Protein AF-A0AA38WIY1-F1 (afdb_monomer_lite)

Secondary structure (DSSP, 8-sta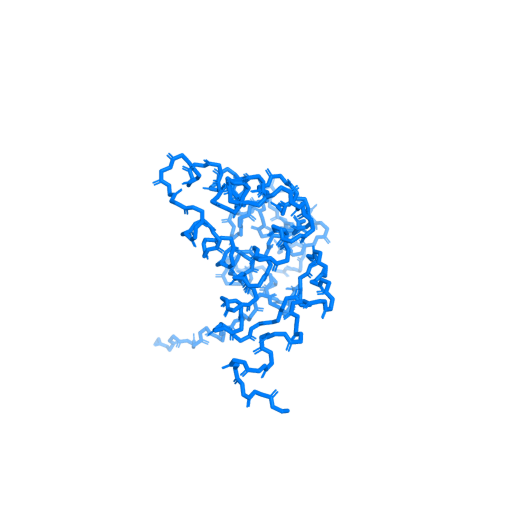te):
----------GGGTHHHHHHHHHHHSSS-SSHHHHHEETTEE-SSHHHHHHTTTSS--HHHHHHHHHHHHTTS-HHHHHHHHHHHHHHT--S-HHHHHHHHHHHHHHHHHTT---HHHHHHHHHHHHHHHHHHTT--GGGSS-PPPPHHHHHHHHHHH---

Foldseek 3Di:
DDPDPPPPPFCVVPLVSLVSLLVVPDPDDPDPQSCQADPNDGHPGSVVSCVSVVNADALVVLLVVLVVCLVPDQLLVSLLSLLVCVRPRVYPCNPCSCVSCVCSNQVVVVVVDVDPLVSLLVSLVSNQVSQVVVVHGPVVDPGDDRDVPVVVVVCVVVVDD

pLDDT: mean 80.7, std 16.36, range [34.44, 96.75]

Sequence (161 aa):
MMRGRLVSANPAEGERFYLRLLLCHVSGPTSFEDLYTVNGLLYPTFRKAALERGLIENDDNLSQCLVEASVFQFPNALRRLFATILIYCEPGDVRRLWDDHYDSLSEDYMSQYHNVQRVQDLVLTDIMVLLQSMGKDLHDFDLPTITASITSQLKHITGLN

Structure (mmCIF, N/CA/C/O backbone):
data_AF-A0AA38WIY1-F1
#
_entry.id   AF-A0AA38WIY1-F1
#
loop_
_atom_site.group_PDB
_atom_site.id
_atom_site.type_symbol
_atom_site.label_atom_id
_atom_site.label_alt_id
_atom_site.label_comp_id
_atom_site.label_asym_id
_atom_site.label_entity_id
_atom_site.label_seq_id
_atom_site.pdbx_PDB_ins_code
_atom_site.Cartn_x
_atom_site.Cartn_y
_atom_site.Cartn_z
_atom_site.occupancy
_atom_site.B_iso_or_equiv
_atom_site.auth_seq_id
_atom_site.auth_comp_id
_atom_site.auth_asym_id
_atom_site.auth_atom_id
_atom_site.pdbx_PDB_model_num
ATOM 1 N N . MET A 1 1 ? -8.603 -25.909 30.833 1.00 34.44 1 MET A N 1
ATOM 2 C CA . MET A 1 1 ? -8.169 -24.777 29.987 1.00 34.44 1 MET A CA 1
ATOM 3 C C . MET A 1 1 ? -8.212 -25.217 28.532 1.00 34.44 1 MET A C 1
ATOM 5 O O . MET A 1 1 ? -7.293 -25.886 28.083 1.00 34.44 1 MET A O 1
ATOM 9 N N . MET A 1 2 ? -9.292 -24.920 27.808 1.00 37.88 2 MET A N 1
ATOM 10 C CA . MET A 1 2 ? -9.310 -25.087 26.353 1.00 37.88 2 MET A CA 1
ATOM 11 C C . MET A 1 2 ? -8.948 -23.742 25.727 1.00 37.88 2 MET A C 1
ATOM 13 O O . MET A 1 2 ? -9.723 -22.794 25.813 1.00 37.88 2 MET A O 1
ATOM 17 N N . ARG A 1 3 ? -7.750 -23.657 25.131 1.00 48.25 3 ARG A N 1
ATOM 18 C CA . ARG A 1 3 ? -7.391 -22.603 24.176 1.00 48.25 3 ARG A CA 1
ATOM 19 C C . ARG A 1 3 ? -8.345 -22.736 22.987 1.00 48.25 3 ARG A C 1
ATOM 21 O O . ARG A 1 3 ? -8.151 -23.600 22.134 1.00 48.25 3 ARG A O 1
ATOM 28 N N . GLY A 1 4 ? -9.403 -21.927 22.975 1.00 45.38 4 GLY A N 1
ATOM 29 C CA . GLY A 1 4 ? -10.244 -21.747 21.798 1.00 45.38 4 GLY A CA 1
ATOM 30 C C . GLY A 1 4 ? -9.362 -21.258 20.657 1.00 45.38 4 GLY A C 1
ATOM 31 O O . GLY A 1 4 ? -8.652 -20.266 20.803 1.00 45.38 4 GLY A O 1
ATOM 32 N N . ARG A 1 5 ? -9.336 -22.019 19.561 1.00 41.16 5 ARG A N 1
ATOM 33 C CA . ARG A 1 5 ? -8.598 -21.688 18.341 1.00 41.16 5 ARG A CA 1
ATOM 34 C C . ARG A 1 5 ? -8.999 -20.281 17.908 1.00 41.16 5 ARG A C 1
ATOM 36 O O . ARG A 1 5 ? -10.172 -20.064 17.612 1.00 41.16 5 ARG A O 1
ATOM 43 N N . LEU A 1 6 ? -8.033 -19.361 17.879 1.00 40.00 6 LEU A N 1
ATOM 44 C CA . LEU A 1 6 ? -8.173 -18.079 17.200 1.00 40.00 6 LEU A CA 1
ATOM 45 C C . LEU A 1 6 ? -8.572 -18.425 15.760 1.00 40.00 6 LEU A C 1
ATOM 47 O O . LEU A 1 6 ? -7.770 -18.979 15.006 1.00 40.00 6 LEU A O 1
ATOM 51 N N . VAL A 1 7 ? -9.844 -18.231 15.414 1.00 41.56 7 VAL A N 1
ATOM 52 C CA . VAL A 1 7 ? -10.258 -18.229 14.013 1.00 41.56 7 VAL A CA 1
ATOM 53 C C . VAL A 1 7 ? -9.422 -17.119 13.405 1.00 41.56 7 VAL A C 1
ATOM 55 O O . VAL A 1 7 ? -9.496 -15.995 13.897 1.00 41.56 7 VAL A O 1
ATOM 58 N N . SER A 1 8 ? -8.553 -17.452 12.449 1.00 44.91 8 SER A N 1
ATOM 59 C CA . SER A 1 8 ? -7.748 -16.470 11.731 1.00 44.91 8 SER A CA 1
ATOM 60 C C . SER A 1 8 ? -8.721 -15.494 11.082 1.00 44.91 8 SER A C 1
ATOM 62 O O . SER A 1 8 ? -9.294 -15.787 10.032 1.00 44.91 8 SER A O 1
ATOM 64 N N . ALA A 1 9 ? -9.001 -14.396 11.773 1.00 47.72 9 ALA A N 1
ATOM 65 C CA . ALA A 1 9 ? -9.796 -13.326 11.229 1.00 47.72 9 ALA A CA 1
ATOM 66 C C . ALA A 1 9 ? -8.935 -12.762 10.100 1.00 47.72 9 ALA A C 1
ATOM 68 O O . ALA A 1 9 ? -7.784 -12.386 10.320 1.00 47.72 9 ALA A O 1
ATOM 69 N N . ASN A 1 10 ? -9.444 -12.858 8.879 1.00 55.12 10 ASN A N 1
ATOM 70 C CA . ASN A 1 10 ? -8.761 -12.306 7.725 1.00 55.12 10 ASN A CA 1
ATOM 71 C C . ASN A 1 10 ? -8.914 -10.786 7.839 1.00 55.12 10 ASN A C 1
ATOM 73 O O . ASN A 1 10 ? -10.051 -10.347 8.025 1.00 55.12 10 ASN A O 1
ATOM 77 N N . PRO A 1 11 ? -7.836 -9.999 7.735 1.00 54.94 11 PRO A N 1
ATOM 78 C CA . PRO A 1 11 ? -7.939 -8.545 7.685 1.00 54.94 11 PRO A CA 1
ATOM 79 C C . PRO A 1 11 ? -9.020 -8.074 6.680 1.00 54.94 11 PRO A C 1
ATOM 81 O O . PRO A 1 11 ? -9.850 -7.226 7.007 1.00 54.94 11 PRO A O 1
ATOM 84 N N . ALA A 1 12 ? -9.192 -8.809 5.567 1.00 55.94 12 ALA A N 1
ATOM 85 C CA . ALA A 1 12 ? -10.238 -8.580 4.560 1.00 55.94 12 ALA A CA 1
ATOM 86 C C . ALA A 1 12 ? -11.701 -8.664 5.070 1.00 55.94 12 ALA A C 1
ATOM 88 O O . ALA A 1 12 ? -12.631 -8.357 4.325 1.00 55.94 12 ALA A O 1
ATOM 89 N N . GLU A 1 13 ? -11.948 -9.089 6.315 1.00 63.25 13 GLU A N 1
ATOM 90 C CA . GLU A 1 13 ? -13.261 -8.995 6.972 1.00 63.25 13 GLU A CA 1
ATOM 91 C C . GLU A 1 13 ? -13.582 -7.563 7.473 1.00 63.25 13 GLU A C 1
ATOM 93 O O . GLU A 1 13 ? -14.669 -7.332 8.021 1.00 63.25 13 GLU A O 1
ATOM 98 N N . GLY A 1 14 ? -12.664 -6.604 7.294 1.00 72.50 14 GLY A N 1
ATOM 99 C CA . GLY A 1 14 ? -12.852 -5.180 7.572 1.00 72.50 14 GLY A CA 1
ATOM 100 C C . GLY A 1 14 ? -13.154 -4.898 9.045 1.00 72.50 14 GLY A C 1
ATOM 101 O O . GLY A 1 14 ? -12.519 -5.440 9.946 1.00 72.50 14 GLY A O 1
ATOM 102 N N . GLU A 1 15 ? -14.180 -4.089 9.330 1.00 77.38 15 GLU A N 1
ATOM 103 C CA . GLU A 1 15 ? -14.577 -3.739 10.709 1.00 77.38 15 GLU A CA 1
ATOM 104 C C . GLU A 1 15 ? -14.833 -4.962 11.615 1.00 77.38 15 GLU A C 1
ATOM 106 O O . GLU A 1 15 ? -14.648 -4.875 12.829 1.00 77.38 15 GLU A O 1
ATOM 111 N N . ARG A 1 16 ? -15.187 -6.135 11.060 1.00 78.56 16 ARG A N 1
ATOM 112 C CA . ARG A 1 16 ? -15.338 -7.375 11.847 1.00 78.56 16 ARG A CA 1
ATOM 113 C C . ARG A 1 16 ? -14.001 -7.944 12.322 1.00 78.56 16 ARG A C 1
ATOM 115 O O . ARG A 1 16 ? -13.957 -8.505 13.418 1.00 78.56 16 ARG A O 1
ATOM 122 N N . PHE A 1 17 ? -12.941 -7.812 11.524 1.00 79.19 17 PHE A N 1
ATOM 123 C CA . PHE A 1 17 ? -11.587 -8.190 11.924 1.00 79.19 17 PHE A CA 1
ATOM 124 C C . PHE A 1 17 ? -11.135 -7.324 13.099 1.00 79.19 17 PHE A C 1
ATOM 126 O O . PHE A 1 17 ? -10.792 -7.860 14.153 1.00 79.19 17 PHE A O 1
ATOM 133 N N . TYR A 1 18 ? -11.240 -5.998 12.964 1.00 81.00 18 TYR A N 1
ATOM 134 C CA . TYR A 1 18 ? -10.839 -5.064 14.019 1.00 81.00 18 TYR A CA 1
ATOM 135 C C . TYR A 1 18 ? -11.681 -5.234 15.291 1.00 81.00 18 TYR A C 1
ATOM 137 O O . TYR A 1 18 ? -11.139 -5.193 16.392 1.00 81.00 18 TYR A O 1
ATOM 145 N N . LEU A 1 19 ? -12.980 -5.529 15.166 1.00 82.62 19 LEU A N 1
ATOM 146 C CA . LEU A 1 19 ? -13.823 -5.889 16.309 1.00 82.62 19 LEU A CA 1
ATOM 147 C C . LEU A 1 19 ? -13.311 -7.146 17.029 1.00 82.62 19 LEU A C 1
ATOM 149 O O . LEU A 1 19 ? -13.177 -7.138 18.252 1.00 82.62 19 LEU A O 1
ATOM 153 N N . ARG A 1 20 ? -13.010 -8.230 16.299 1.00 81.75 20 ARG A N 1
ATOM 154 C CA . ARG A 1 20 ? -12.441 -9.454 16.895 1.00 81.75 20 ARG A CA 1
ATOM 155 C C . ARG A 1 20 ? -11.087 -9.176 17.549 1.00 81.75 20 ARG A C 1
ATOM 157 O O . ARG A 1 20 ? -10.855 -9.634 18.664 1.00 81.75 20 ARG A O 1
ATOM 164 N N . LEU A 1 21 ? -10.232 -8.396 16.889 1.00 82.00 21 LEU A N 1
ATOM 165 C CA . LEU A 1 21 ? -8.919 -7.996 17.393 1.00 82.00 21 LEU A CA 1
ATOM 166 C C . LEU A 1 21 ? -9.035 -7.226 18.717 1.00 82.00 21 LEU A C 1
ATOM 168 O O . LEU A 1 21 ? -8.318 -7.537 19.672 1.00 82.00 21 LEU A O 1
ATOM 172 N N . LEU A 1 22 ? -9.978 -6.282 18.795 1.00 83.62 22 LEU A N 1
ATOM 173 C CA . LEU A 1 22 ? -10.283 -5.523 20.007 1.00 83.62 22 LEU A CA 1
ATOM 174 C C . LEU A 1 22 ? -10.854 -6.414 21.109 1.00 83.62 22 LEU A C 1
ATOM 176 O O . LEU A 1 22 ? -10.389 -6.334 22.240 1.00 83.62 22 LEU A O 1
ATOM 180 N N . LEU A 1 23 ? -11.800 -7.302 20.797 1.00 83.56 23 LEU A N 1
ATOM 181 C CA . LEU A 1 23 ? -12.371 -8.245 21.768 1.00 83.56 23 LEU A CA 1
ATOM 182 C C . LEU A 1 23 ? -11.324 -9.204 22.354 1.00 83.56 23 LEU A C 1
ATOM 184 O O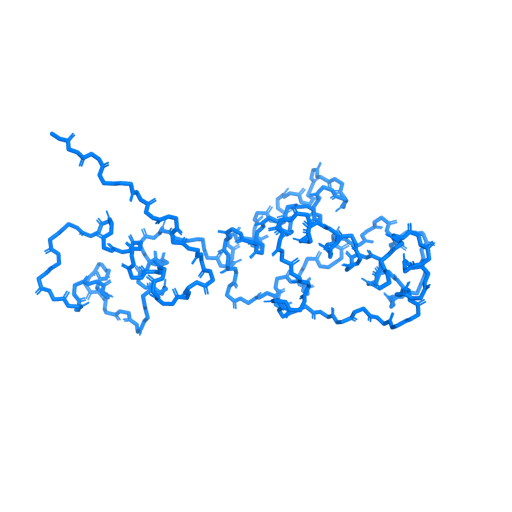 . LEU A 1 23 ? -11.472 -9.648 23.490 1.00 83.56 23 LEU A O 1
ATOM 188 N N . CYS A 1 24 ? -10.266 -9.526 21.605 1.00 79.81 24 CYS A N 1
ATOM 189 C CA . CYS A 1 24 ? -9.157 -10.333 22.111 1.00 79.81 24 CYS A CA 1
ATOM 190 C C . CYS A 1 24 ? -8.226 -9.571 23.069 1.00 79.81 24 CYS A C 1
ATOM 192 O O . CYS A 1 24 ? -7.570 -10.214 23.886 1.00 79.81 24 CYS A O 1
ATOM 194 N N . HIS A 1 25 ? -8.154 -8.239 22.979 1.00 78.38 25 HIS A N 1
ATOM 195 C CA . HIS A 1 25 ? -7.218 -7.419 23.761 1.00 78.38 25 HIS A CA 1
ATOM 196 C C . HIS A 1 25 ? -7.884 -6.640 24.904 1.00 78.38 25 HIS A C 1
ATOM 198 O O . HIS A 1 25 ? -7.274 -6.441 25.954 1.00 78.38 25 HIS A O 1
ATOM 204 N N . VAL A 1 26 ? -9.132 -6.200 24.734 1.00 78.69 26 VAL A N 1
ATOM 205 C CA . VAL A 1 26 ? -9.880 -5.455 25.750 1.00 78.69 26 VAL A CA 1
ATOM 206 C C . VAL A 1 26 ? -10.476 -6.443 26.753 1.00 78.69 26 VAL A C 1
ATOM 208 O O . VAL A 1 26 ? -11.336 -7.255 26.420 1.00 78.69 26 VAL A O 1
ATOM 211 N N . SER A 1 27 ? -10.014 -6.379 28.001 1.00 70.25 27 SER A N 1
ATOM 212 C CA . SER A 1 27 ? -10.500 -7.249 29.076 1.00 70.25 27 SER A CA 1
ATOM 213 C C . SER A 1 27 ? -11.798 -6.707 29.675 1.00 70.25 27 SER A C 1
ATOM 215 O O . SER A 1 27 ? -11.794 -5.655 30.303 1.00 70.25 27 SER A O 1
ATOM 217 N N . GLY A 1 28 ? -12.893 -7.454 29.516 1.00 65.31 28 GLY A N 1
ATOM 218 C CA . GLY A 1 28 ? -14.183 -7.159 30.149 1.00 65.31 28 GLY A CA 1
ATOM 219 C C . GLY A 1 28 ? -14.906 -5.908 29.633 1.00 65.31 28 GLY A C 1
ATOM 220 O O . GLY A 1 28 ? -15.352 -5.123 30.467 1.00 65.31 28 GLY A O 1
ATOM 221 N N . PRO A 1 29 ? -15.055 -5.703 28.307 1.00 69.88 29 PRO A N 1
ATOM 222 C CA . PRO A 1 29 ? -15.912 -4.635 27.808 1.00 69.88 29 PRO A CA 1
ATOM 223 C C . PRO A 1 29 ? -17.342 -4.870 28.307 1.00 69.88 29 PRO A C 1
ATOM 225 O O . PRO A 1 29 ? -17.919 -5.944 28.122 1.00 69.88 29 PRO A O 1
ATOM 228 N N . THR A 1 30 ? -17.900 -3.865 28.968 1.00 73.81 30 THR A N 1
ATOM 229 C CA . THR A 1 30 ? -19.284 -3.860 29.458 1.00 73.81 30 THR A CA 1
ATOM 230 C C . THR A 1 30 ? -20.250 -3.250 28.447 1.00 73.81 30 THR A C 1
ATOM 232 O O . THR A 1 30 ? -21.457 -3.470 28.531 1.00 73.81 30 THR A O 1
ATOM 235 N N . SER A 1 31 ? -19.718 -2.539 27.452 1.00 78.00 31 SER A N 1
ATOM 236 C CA . SER A 1 31 ? -20.458 -1.928 26.353 1.00 78.00 31 SER A CA 1
ATOM 237 C C . SER A 1 31 ? -19.645 -1.925 25.049 1.00 78.00 31 SER A C 1
ATOM 239 O O . SER A 1 31 ? -18.431 -2.136 25.047 1.00 78.00 31 SER A O 1
ATOM 241 N N . PHE A 1 32 ? -20.307 -1.652 23.917 1.00 73.25 32 PHE A N 1
ATOM 242 C CA . PHE A 1 32 ? -19.606 -1.389 22.652 1.00 73.25 32 PHE A CA 1
ATOM 243 C C . PHE A 1 32 ? -18.733 -0.131 22.730 1.00 73.25 32 PHE A C 1
ATOM 245 O O . PHE A 1 32 ? -17.673 -0.097 22.113 1.00 73.25 32 PHE A O 1
ATOM 252 N N . GLU A 1 33 ? -19.136 0.878 23.505 1.00 78.38 33 GLU A N 1
ATOM 253 C CA . GLU A 1 33 ? -18.373 2.119 23.689 1.00 78.38 33 GLU A CA 1
ATOM 254 C C . GLU A 1 33 ? -17.008 1.862 24.340 1.00 78.38 33 GLU A C 1
ATOM 256 O O . GLU A 1 33 ? -16.024 2.508 23.974 1.00 78.38 33 GLU A O 1
ATOM 261 N N . ASP A 1 34 ? -16.899 0.850 25.205 1.00 77.00 34 ASP A N 1
ATOM 262 C CA . ASP A 1 34 ? -15.617 0.445 25.799 1.00 77.00 34 ASP A CA 1
ATOM 263 C C . ASP A 1 34 ? -14.619 -0.026 24.724 1.00 77.00 34 ASP A C 1
ATOM 265 O O . ASP A 1 34 ? -13.416 0.235 24.810 1.00 77.00 34 ASP A O 1
ATOM 269 N N . LEU A 1 35 ? -15.109 -0.671 23.658 1.00 79.25 35 LEU A N 1
ATOM 270 C CA . L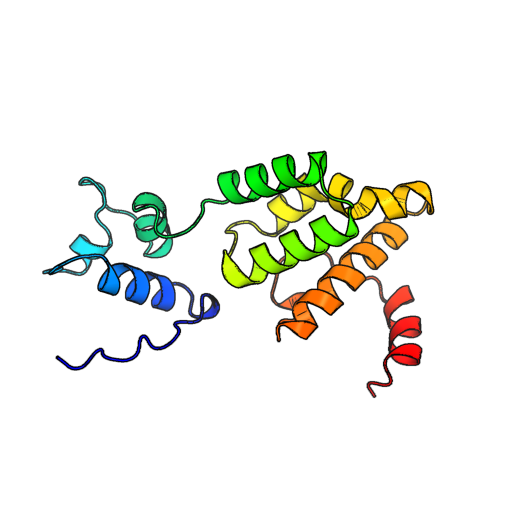EU A 1 35 ? -14.276 -1.096 22.526 1.00 79.25 35 LEU A CA 1
ATOM 271 C C . LEU A 1 35 ? -13.793 0.099 21.697 1.00 79.25 35 LEU A C 1
ATOM 273 O O . LEU A 1 35 ? -12.673 0.074 21.189 1.00 79.25 35 LEU A O 1
ATOM 277 N N . TYR A 1 36 ? -14.586 1.164 21.609 1.00 81.00 36 TYR A N 1
ATOM 278 C CA . TYR A 1 36 ? -14.223 2.401 20.914 1.00 81.00 36 TYR A CA 1
ATOM 279 C C . TYR A 1 36 ? -13.359 3.350 21.749 1.00 81.00 36 TYR A C 1
ATOM 281 O O . TYR A 1 36 ? -12.775 4.271 21.183 1.00 81.00 36 TYR A O 1
ATOM 289 N N . THR A 1 37 ? -13.254 3.142 23.063 1.00 81.62 37 THR A N 1
ATOM 290 C CA . THR A 1 37 ? -12.594 4.095 23.965 1.00 81.62 37 THR A CA 1
ATOM 291 C C . THR A 1 37 ? -11.130 3.737 24.218 1.00 81.62 37 THR A C 1
ATOM 293 O O . THR A 1 37 ? -10.840 2.746 24.886 1.00 81.62 37 THR A O 1
ATOM 296 N N . VAL A 1 38 ? -10.191 4.562 23.747 1.00 82.19 38 VAL A N 1
ATOM 297 C CA . VAL A 1 38 ? -8.752 4.440 24.061 1.00 82.19 38 VAL A CA 1
ATOM 298 C C . VAL A 1 38 ? -8.328 5.656 24.864 1.00 82.19 38 VAL A C 1
ATOM 300 O O . VAL A 1 38 ? -8.549 6.781 24.428 1.00 82.19 38 VAL A O 1
ATOM 303 N N . ASN A 1 39 ? -7.739 5.449 26.045 1.00 81.31 39 ASN A N 1
ATOM 304 C CA . ASN A 1 39 ? -7.281 6.534 26.926 1.00 81.31 39 ASN A CA 1
ATOM 305 C C . ASN A 1 39 ? -8.360 7.603 27.222 1.00 81.31 39 ASN A C 1
ATOM 307 O O . ASN A 1 39 ? -8.051 8.782 27.364 1.00 81.31 39 ASN A O 1
ATOM 311 N N . GLY A 1 40 ? -9.633 7.197 27.305 1.00 80.88 40 GLY A N 1
ATOM 312 C CA . GLY A 1 40 ? -10.768 8.094 27.565 1.00 80.88 40 GLY A CA 1
ATOM 313 C C . GLY A 1 40 ? -11.315 8.837 26.339 1.00 80.88 40 GLY A C 1
ATOM 314 O O . GLY A 1 40 ? -12.247 9.624 26.487 1.00 80.88 40 GLY A O 1
ATOM 315 N N . LEU A 1 41 ? -10.779 8.586 25.140 1.00 85.44 41 LEU A N 1
ATOM 316 C CA . LEU A 1 41 ? -11.261 9.153 23.879 1.00 85.44 41 LEU A CA 1
ATOM 317 C C . LEU A 1 41 ? -12.035 8.109 23.074 1.00 85.44 41 LEU A C 1
ATOM 319 O O . LEU A 1 41 ? -11.545 7.000 22.859 1.00 85.44 41 LEU A O 1
ATOM 323 N N . LEU A 1 42 ? -13.231 8.480 22.613 1.00 86.62 42 LEU A N 1
ATOM 324 C CA . LEU A 1 42 ? -14.078 7.645 21.765 1.00 86.62 42 LEU A CA 1
ATOM 325 C C . LEU A 1 42 ? -13.679 7.807 20.292 1.00 86.62 42 LEU A C 1
ATOM 327 O O . LEU A 1 42 ? -13.687 8.918 19.758 1.00 86.62 42 LEU A O 1
ATOM 331 N N . TYR A 1 43 ? -13.379 6.698 19.624 1.00 86.69 43 TYR A N 1
ATOM 332 C CA . TYR A 1 43 ? -13.033 6.680 18.203 1.00 86.69 43 TYR A CA 1
ATOM 333 C C . TYR A 1 43 ? -14.223 6.262 17.330 1.00 86.69 43 TYR A C 1
ATOM 335 O O . TYR A 1 43 ? -15.082 5.514 17.783 1.00 86.69 43 TYR A O 1
ATOM 343 N N . PRO A 1 44 ? -14.299 6.714 16.064 1.00 83.44 44 PRO A N 1
ATOM 344 C CA . PRO A 1 44 ? -15.475 6.476 15.223 1.00 83.44 44 PRO A CA 1
ATOM 345 C C . PRO A 1 44 ? -15.509 5.090 14.554 1.00 83.44 44 PRO A C 1
ATOM 347 O O . PRO A 1 44 ? -16.555 4.698 14.047 1.00 83.44 44 PRO A O 1
ATOM 350 N N . THR A 1 45 ? -14.392 4.352 14.510 1.00 84.44 45 THR A N 1
ATOM 351 C CA . THR A 1 45 ? -14.305 3.017 13.881 1.00 84.44 45 THR A CA 1
ATOM 352 C C . THR A 1 45 ? -13.482 2.054 14.731 1.00 84.44 45 THR A C 1
ATOM 354 O O . THR A 1 45 ? -12.593 2.487 15.473 1.00 84.44 45 THR A O 1
ATOM 357 N N . PHE A 1 46 ? -13.743 0.746 14.610 1.00 82.88 46 PHE A N 1
ATOM 358 C CA . PHE A 1 46 ? -12.945 -0.274 15.294 1.00 82.88 46 PHE A CA 1
ATOM 359 C C . PHE A 1 46 ? -11.501 -0.247 14.798 1.00 82.88 46 PHE A C 1
ATOM 361 O O . PHE A 1 46 ? -10.587 -0.398 15.605 1.00 82.88 46 PHE A O 1
ATOM 368 N N . ARG A 1 47 ? -11.279 0.041 13.506 1.00 82.38 47 ARG A N 1
ATOM 369 C CA . ARG A 1 47 ? -9.930 0.250 12.963 1.00 82.38 47 ARG A CA 1
ATOM 370 C C . ARG A 1 47 ? -9.179 1.358 13.700 1.00 82.38 47 ARG A C 1
ATOM 372 O O . ARG A 1 47 ? -8.067 1.127 14.157 1.00 82.38 47 ARG A O 1
ATOM 379 N N . LYS A 1 48 ? -9.780 2.544 13.873 1.00 83.25 48 LYS A N 1
ATOM 380 C CA . LYS A 1 48 ? -9.127 3.655 14.594 1.00 83.25 48 LYS A CA 1
ATOM 381 C C . LYS A 1 48 ? -8.891 3.320 16.062 1.00 83.25 48 LYS A C 1
ATOM 383 O O . LYS A 1 48 ? -7.814 3.575 16.580 1.00 83.25 48 LYS A O 1
ATOM 388 N N . ALA A 1 49 ? -9.863 2.691 16.714 1.00 86.56 49 ALA A N 1
ATOM 389 C CA . ALA A 1 49 ? -9.715 2.264 18.099 1.00 86.56 49 ALA A CA 1
ATOM 390 C C . ALA A 1 49 ? -8.630 1.179 18.280 1.00 86.56 49 ALA A C 1
ATOM 392 O O . ALA A 1 49 ? -8.029 1.091 19.350 1.00 86.56 49 ALA A O 1
ATOM 393 N N . ALA A 1 50 ? -8.389 0.341 17.265 1.00 84.25 50 ALA A N 1
ATOM 394 C CA . ALA A 1 50 ? -7.296 -0.631 17.235 1.00 84.25 50 ALA A CA 1
ATOM 395 C C . ALA A 1 50 ? -5.944 0.039 16.941 1.00 84.25 50 ALA A C 1
ATOM 397 O O . ALA A 1 50 ? -4.952 -0.302 17.585 1.00 84.25 50 ALA A O 1
ATOM 398 N N . LEU A 1 51 ? -5.922 1.022 16.036 1.00 83.44 51 LEU A N 1
ATOM 399 C CA . LEU A 1 51 ? -4.736 1.808 15.699 1.00 83.44 51 LEU A CA 1
ATOM 400 C C . LEU A 1 51 ? -4.191 2.563 16.913 1.00 83.44 51 LEU A C 1
ATOM 402 O O . LEU A 1 51 ? -3.018 2.454 17.244 1.00 83.44 51 LEU A O 1
ATOM 406 N N . GLU A 1 52 ? -5.064 3.254 17.637 1.00 86.31 52 GLU A N 1
ATOM 407 C CA . GLU A 1 52 ? -4.703 4.043 18.824 1.00 86.31 52 GLU A CA 1
ATOM 408 C C . GLU A 1 52 ? -4.267 3.174 20.009 1.00 86.31 52 GLU A C 1
ATOM 410 O O . GLU A 1 52 ? -3.587 3.633 20.925 1.00 86.31 52 GLU A O 1
ATOM 415 N N . ARG A 1 53 ? -4.630 1.888 19.990 1.00 83.00 53 ARG A N 1
ATOM 416 C CA . ARG A 1 53 ? -4.127 0.879 20.932 1.00 83.00 53 ARG A CA 1
ATOM 417 C C . ARG A 1 53 ? -2.803 0.251 20.490 1.00 83.00 53 ARG A C 1
ATOM 419 O O . ARG A 1 53 ? -2.287 -0.590 21.221 1.00 83.00 53 ARG A O 1
ATOM 426 N N . GLY A 1 54 ? -2.278 0.612 19.317 1.00 78.94 54 GLY A N 1
ATOM 427 C CA . GLY A 1 54 ? -1.078 0.014 18.731 1.00 78.94 54 GLY A CA 1
ATOM 428 C C . GLY A 1 54 ? -1.265 -1.447 18.313 1.00 78.94 54 GLY A C 1
ATOM 429 O O . GLY A 1 54 ? -0.303 -2.207 18.313 1.00 78.94 54 GLY A O 1
ATOM 430 N N . LEU A 1 55 ? -2.502 -1.871 18.023 1.00 79.06 55 LEU A N 1
ATOM 431 C CA . LEU A 1 55 ?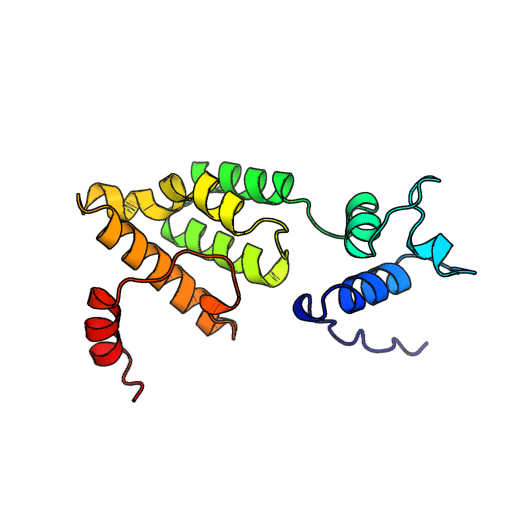 -2.802 -3.251 17.612 1.00 79.06 55 LEU A CA 1
ATOM 432 C C . LEU A 1 55 ? -2.609 -3.479 16.109 1.00 79.06 55 LEU A C 1
ATOM 434 O O . LEU A 1 55 ? -2.539 -4.627 15.675 1.00 79.06 55 LEU A O 1
ATOM 438 N N . ILE A 1 56 ? -2.582 -2.399 15.328 1.00 78.81 56 ILE A N 1
ATOM 439 C CA . ILE A 1 56 ? -2.331 -2.390 13.885 1.00 78.81 56 ILE A CA 1
ATOM 440 C C . ILE A 1 56 ? -1.351 -1.257 13.568 1.00 78.81 56 ILE A C 1
ATOM 442 O O . ILE A 1 56 ? -1.293 -0.272 14.305 1.00 78.81 56 ILE A O 1
ATOM 446 N N . GLU A 1 57 ? -0.595 -1.399 12.484 1.00 77.75 57 GLU A N 1
ATOM 447 C CA . GLU A 1 57 ? 0.361 -0.381 12.044 1.00 77.75 57 GLU A CA 1
ATOM 448 C C . GLU A 1 57 ? -0.362 0.840 11.456 1.00 77.75 57 GLU A C 1
ATOM 450 O O . GLU A 1 57 ? -1.391 0.704 10.788 1.00 77.75 57 GLU A O 1
ATOM 455 N N . ASN A 1 58 ? 0.173 2.042 11.699 1.00 82.00 58 ASN A N 1
ATOM 456 C CA . ASN A 1 58 ? -0.262 3.240 10.977 1.00 82.00 58 ASN A CA 1
ATOM 457 C C . ASN A 1 58 ? 0.443 3.305 9.607 1.00 82.00 58 ASN A C 1
ATOM 459 O O . ASN A 1 58 ? 1.525 2.750 9.409 1.00 82.00 58 ASN A O 1
ATOM 463 N N . ASP A 1 59 ? -0.163 4.016 8.659 1.00 84.69 59 ASP A N 1
ATOM 464 C CA . ASP A 1 59 ? 0.389 4.151 7.305 1.00 84.69 59 ASP A CA 1
ATOM 465 C C . ASP A 1 59 ? 1.766 4.846 7.309 1.00 84.69 59 ASP A C 1
ATOM 467 O O . ASP A 1 59 ? 2.618 4.532 6.480 1.00 84.69 59 ASP A O 1
ATOM 471 N N . ASP A 1 60 ? 2.021 5.731 8.279 1.00 86.19 60 ASP A N 1
ATOM 472 C CA . ASP A 1 60 ? 3.304 6.426 8.431 1.00 86.19 60 ASP A CA 1
ATOM 473 C C . ASP A 1 60 ? 4.443 5.470 8.841 1.00 86.19 60 ASP A C 1
ATOM 475 O O . ASP A 1 60 ? 5.548 5.573 8.318 1.00 86.19 60 ASP A O 1
ATOM 479 N N . ASN A 1 61 ? 4.181 4.493 9.712 1.00 87.50 61 ASN A N 1
ATOM 480 C CA . ASN A 1 61 ? 5.117 3.452 10.137 1.00 87.50 61 ASN A CA 1
ATOM 481 C C . ASN A 1 61 ? 5.402 2.504 8.975 1.00 87.50 61 ASN A C 1
ATOM 483 O O . ASN A 1 61 ? 6.549 2.116 8.764 1.00 87.50 61 ASN A O 1
ATOM 487 N N . LEU A 1 62 ? 4.368 2.138 8.209 1.00 90.75 62 LEU A N 1
ATOM 488 C CA . LEU A 1 62 ? 4.525 1.314 7.009 1.00 90.75 62 LEU A CA 1
ATOM 489 C C . LEU A 1 62 ? 5.385 2.033 5.966 1.00 90.75 62 LEU A C 1
ATOM 491 O O . LEU A 1 62 ? 6.293 1.432 5.392 1.00 90.75 62 LEU A O 1
ATOM 495 N N . SER A 1 63 ? 5.143 3.331 5.775 1.00 92.69 63 SER A N 1
ATOM 496 C CA . SER A 1 63 ? 5.950 4.175 4.898 1.00 92.69 63 SER A CA 1
ATOM 497 C C . SER A 1 63 ? 7.395 4.271 5.394 1.00 92.69 63 SER A C 1
ATOM 499 O O . SER A 1 63 ? 8.323 4.000 4.635 1.00 92.69 63 SER A O 1
ATOM 501 N N . GLN A 1 64 ? 7.606 4.545 6.682 1.00 92.25 64 GLN A N 1
ATOM 502 C CA . GLN A 1 64 ? 8.935 4.609 7.292 1.00 92.25 64 GLN A CA 1
ATOM 503 C C . GLN A 1 64 ? 9.691 3.277 7.170 1.00 92.25 64 GLN A C 1
ATOM 505 O O . GLN A 1 64 ? 10.877 3.270 6.852 1.00 92.25 64 GLN A O 1
ATOM 510 N N . CYS A 1 65 ? 9.003 2.145 7.336 1.00 92.25 65 CYS A N 1
ATOM 511 C CA . CYS A 1 65 ? 9.575 0.815 7.137 1.00 92.25 65 CYS A CA 1
ATOM 512 C C . CYS A 1 65 ? 10.088 0.620 5.701 1.00 92.25 65 CYS A C 1
ATOM 514 O O . CYS A 1 65 ? 11.182 0.089 5.503 1.00 92.25 65 CYS A O 1
ATOM 516 N N . LEU A 1 66 ? 9.334 1.078 4.697 1.00 94.62 66 LEU A N 1
ATOM 517 C CA . LEU A 1 66 ? 9.759 1.030 3.297 1.00 94.62 66 LEU A CA 1
ATOM 518 C C . LEU A 1 66 ? 10.926 1.987 3.010 1.00 94.62 66 LEU A C 1
ATOM 520 O O . LEU A 1 66 ? 11.853 1.588 2.305 1.00 94.62 66 LEU A O 1
ATOM 524 N N . VAL A 1 67 ? 10.932 3.192 3.597 1.00 95.19 67 VAL A N 1
ATOM 525 C CA . VAL A 1 67 ? 12.069 4.130 3.503 1.00 95.19 67 VAL A CA 1
ATOM 526 C C . VAL A 1 67 ? 13.336 3.503 4.084 1.00 95.19 67 VAL A C 1
ATOM 528 O O . VAL A 1 67 ? 14.400 3.559 3.480 1.00 95.19 67 VAL A O 1
ATOM 531 N N . GLU A 1 68 ? 13.250 2.884 5.258 1.00 93.12 68 GLU A N 1
ATOM 532 C CA . GLU A 1 68 ? 14.407 2.243 5.886 1.00 93.12 68 GLU A CA 1
ATOM 533 C C . GLU A 1 68 ? 14.890 1.036 5.083 1.00 93.12 68 GLU A C 1
ATOM 535 O O . GLU A 1 68 ? 16.094 0.834 4.915 1.00 93.12 68 GLU A O 1
ATOM 540 N N . ALA A 1 69 ? 13.959 0.242 4.550 1.00 93.81 69 ALA A N 1
ATOM 541 C CA . ALA A 1 69 ? 14.289 -0.899 3.714 1.00 93.81 69 ALA A CA 1
ATOM 542 C C . ALA A 1 69 ? 14.959 -0.480 2.398 1.00 93.81 69 ALA A C 1
ATOM 544 O O . ALA A 1 69 ? 15.889 -1.165 1.970 1.00 93.81 69 ALA A O 1
ATOM 545 N N . SER A 1 70 ? 14.545 0.630 1.777 1.00 94.56 70 SER A N 1
ATOM 546 C CA . SER A 1 70 ? 15.101 1.080 0.493 1.00 94.56 70 SER A CA 1
ATOM 547 C C . SER A 1 70 ? 16.580 1.471 0.576 1.00 94.56 70 SER A C 1
ATOM 549 O O . SER A 1 70 ? 17.295 1.364 -0.414 1.00 94.56 70 SER A O 1
ATOM 551 N N . VAL A 1 71 ? 17.084 1.824 1.764 1.00 93.19 71 VAL A N 1
ATOM 552 C CA . VAL A 1 71 ? 18.509 2.140 1.976 1.00 93.19 71 VAL A CA 1
ATOM 553 C C . VAL A 1 71 ? 19.413 0.907 1.835 1.00 93.19 71 VAL A C 1
ATOM 555 O O . VAL A 1 71 ? 20.583 1.037 1.474 1.00 93.19 71 VAL A O 1
ATOM 558 N N . PHE A 1 72 ? 18.903 -0.293 2.131 1.00 91.38 72 PHE A N 1
ATOM 559 C CA . PHE A 1 72 ? 19.726 -1.508 2.232 1.00 91.38 72 PHE A CA 1
ATOM 560 C C . PHE A 1 72 ? 19.267 -2.663 1.335 1.00 91.38 72 PHE A C 1
ATOM 562 O O . PHE A 1 72 ? 20.007 -3.637 1.177 1.00 91.38 72 PHE A O 1
ATOM 569 N N . GLN A 1 73 ? 18.055 -2.605 0.782 1.00 89.00 73 GLN A N 1
ATOM 570 C CA . GLN A 1 73 ? 17.484 -3.672 -0.036 1.00 89.00 73 GLN A CA 1
ATOM 571 C C . GLN A 1 73 ? 17.475 -3.313 -1.517 1.00 89.00 73 GLN A C 1
ATOM 573 O O . GLN A 1 73 ? 17.205 -2.184 -1.903 1.00 89.00 73 GLN A O 1
ATOM 578 N N . PHE A 1 74 ? 17.691 -4.326 -2.357 1.00 92.75 74 PHE A N 1
ATOM 579 C CA . PHE A 1 74 ? 17.469 -4.195 -3.793 1.00 92.75 74 PHE A CA 1
ATOM 580 C C . PHE A 1 74 ? 15.970 -4.047 -4.115 1.00 92.75 74 PHE A C 1
ATOM 582 O O . PHE A 1 74 ? 15.140 -4.633 -3.404 1.00 92.75 74 PHE A O 1
ATOM 589 N N . PRO A 1 75 ? 15.607 -3.367 -5.222 1.00 93.19 75 PRO A N 1
ATOM 590 C CA . PRO A 1 75 ? 14.211 -3.115 -5.591 1.00 93.19 75 PRO A CA 1
ATOM 591 C C . PRO A 1 75 ? 13.328 -4.368 -5.631 1.00 93.19 75 PRO A C 1
ATOM 593 O O . PRO A 1 75 ? 12.188 -4.336 -5.184 1.00 93.19 75 PRO A O 1
ATOM 596 N N . ASN A 1 76 ? 13.849 -5.519 -6.066 1.00 93.12 76 ASN A N 1
ATOM 597 C CA . ASN A 1 76 ? 13.098 -6.780 -6.069 1.00 93.12 76 ASN A CA 1
ATOM 598 C C . ASN A 1 76 ? 12.711 -7.265 -4.655 1.00 93.12 76 ASN A C 1
ATOM 600 O O . ASN A 1 76 ? 11.627 -7.815 -4.455 1.00 93.12 76 ASN A O 1
ATOM 604 N N . ALA A 1 77 ? 13.591 -7.080 -3.667 1.00 94.62 77 ALA A N 1
ATOM 605 C CA . ALA A 1 77 ? 13.298 -7.399 -2.273 1.00 94.62 77 ALA A CA 1
ATOM 606 C C . ALA A 1 77 ? 12.324 -6.375 -1.672 1.00 94.62 77 ALA A C 1
ATOM 608 O O . ALA A 1 77 ? 11.396 -6.772 -0.963 1.00 94.62 77 ALA A O 1
ATOM 609 N N . LEU A 1 78 ? 12.459 -5.100 -2.051 1.00 96.06 78 LEU A N 1
ATOM 610 C CA . LEU A 1 78 ? 11.540 -4.033 -1.659 1.00 96.06 78 LEU A CA 1
ATOM 611 C C . LEU A 1 78 ? 10.121 -4.266 -2.211 1.00 96.06 78 LEU A C 1
ATOM 613 O O . LEU A 1 78 ? 9.155 -4.170 -1.459 1.00 96.06 78 LEU A O 1
ATOM 617 N N . ARG A 1 79 ? 9.979 -4.697 -3.475 1.00 96.75 79 ARG A N 1
ATOM 618 C CA . ARG A 1 79 ? 8.692 -5.107 -4.078 1.00 96.75 79 ARG A CA 1
ATOM 619 C C . ARG A 1 79 ? 8.030 -6.256 -3.308 1.00 96.75 79 ARG A C 1
ATOM 621 O O . ARG A 1 79 ? 6.814 -6.259 -3.119 1.00 96.75 79 ARG A O 1
ATOM 628 N N . ARG A 1 80 ? 8.817 -7.211 -2.797 1.00 95.56 80 ARG A N 1
ATOM 629 C CA . ARG A 1 80 ? 8.313 -8.295 -1.933 1.00 95.56 80 ARG A CA 1
ATOM 630 C C . ARG A 1 80 ? 7.859 -7.796 -0.563 1.00 95.56 80 ARG A C 1
ATOM 632 O O . ARG A 1 80 ? 6.826 -8.256 -0.074 1.00 95.56 80 ARG A O 1
ATOM 639 N N . LEU A 1 81 ? 8.599 -6.871 0.047 1.00 94.81 81 LEU A N 1
ATOM 640 C CA . LEU A 1 81 ? 8.181 -6.227 1.293 1.00 94.81 81 LEU A CA 1
ATOM 641 C C . LEU A 1 81 ? 6.875 -5.450 1.092 1.00 94.81 81 LEU A C 1
ATOM 643 O O . LEU A 1 81 ? 5.939 -5.642 1.860 1.00 94.81 81 LEU A O 1
ATOM 647 N N . PHE A 1 82 ? 6.772 -4.672 0.015 1.00 95.50 82 PHE A N 1
ATOM 648 C CA . PHE A 1 82 ? 5.559 -3.944 -0.347 1.00 95.50 82 PHE A CA 1
ATOM 649 C C . PHE A 1 82 ? 4.346 -4.879 -0.480 1.00 95.50 82 PHE A C 1
ATOM 651 O O . PHE A 1 82 ? 3.335 -4.669 0.183 1.00 95.50 82 PHE A O 1
ATOM 658 N N . ALA A 1 83 ? 4.464 -5.978 -1.235 1.00 94.56 83 ALA A N 1
ATOM 659 C CA . ALA A 1 83 ? 3.388 -6.970 -1.352 1.00 94.56 83 ALA A CA 1
ATOM 660 C C . ALA A 1 83 ? 3.006 -7.607 0.002 1.00 94.56 83 ALA A C 1
ATOM 662 O O . ALA A 1 83 ? 1.833 -7.875 0.258 1.00 94.56 83 ALA A O 1
ATOM 663 N N . THR A 1 84 ? 3.984 -7.820 0.888 1.00 91.81 84 THR A N 1
ATOM 664 C CA . THR A 1 84 ? 3.752 -8.331 2.250 1.00 91.81 84 THR A CA 1
ATOM 665 C C . THR A 1 84 ? 2.963 -7.320 3.089 1.00 91.81 84 THR A C 1
ATOM 667 O O . THR A 1 84 ? 2.001 -7.695 3.756 1.00 91.81 84 THR A O 1
ATOM 670 N N . ILE A 1 85 ? 3.323 -6.037 3.015 1.00 91.75 85 ILE A N 1
ATOM 671 C CA . ILE A 1 85 ? 2.616 -4.949 3.703 1.00 91.75 85 ILE A CA 1
ATOM 672 C C . ILE A 1 85 ? 1.159 -4.873 3.234 1.00 91.75 85 ILE A C 1
ATOM 674 O O . ILE A 1 85 ? 0.257 -4.834 4.069 1.00 91.75 85 ILE A O 1
ATOM 678 N N . LEU A 1 86 ? 0.911 -4.930 1.922 1.00 90.88 86 LEU A N 1
ATOM 679 C CA . LEU A 1 86 ? -0.451 -4.901 1.377 1.00 90.88 86 LEU A CA 1
ATOM 680 C C . LEU A 1 86 ? -1.339 -6.009 1.959 1.00 90.88 86 LEU A C 1
ATOM 682 O O . LEU A 1 86 ? -2.494 -5.766 2.293 1.00 90.88 86 LEU A O 1
ATOM 686 N N . ILE A 1 87 ? -0.801 -7.220 2.103 1.00 87.69 87 ILE A N 1
ATOM 687 C CA . ILE A 1 87 ? -1.583 -8.390 2.521 1.00 87.69 87 ILE A CA 1
ATOM 688 C C . ILE A 1 87 ? -1.792 -8.448 4.029 1.00 87.69 87 ILE A C 1
ATOM 690 O O . ILE A 1 87 ? -2.876 -8.823 4.478 1.00 87.69 87 ILE A O 1
ATOM 694 N N . TYR A 1 88 ? -0.755 -8.146 4.809 1.00 84.12 88 TYR A N 1
ATOM 695 C CA . TYR A 1 88 ? -0.762 -8.425 6.245 1.00 84.12 88 TYR A CA 1
ATOM 696 C C . TYR A 1 88 ? -0.969 -7.188 7.112 1.00 84.12 88 TYR A C 1
ATOM 698 O O . TYR A 1 88 ? -1.395 -7.336 8.256 1.00 84.12 88 TYR A O 1
ATOM 706 N N . CYS A 1 89 ? -0.678 -5.993 6.597 1.00 82.75 89 CYS A N 1
ATOM 707 C CA . CYS A 1 89 ? -0.746 -4.761 7.378 1.00 82.75 89 CYS A CA 1
ATOM 708 C C . CYS A 1 89 ? -1.973 -3.900 7.056 1.00 82.75 89 CYS A C 1
ATOM 710 O O . CYS A 1 89 ? -2.282 -3.018 7.848 1.00 82.75 89 CYS A O 1
ATOM 712 N N . GLU A 1 90 ? -2.668 -4.154 5.939 1.00 76.81 90 GLU A N 1
ATOM 713 C CA . GLU A 1 90 ? -3.832 -3.374 5.484 1.00 76.81 90 GLU A CA 1
ATOM 714 C C . GLU A 1 90 ? -3.627 -1.851 5.576 1.00 76.81 90 GLU A C 1
ATOM 716 O O . GLU A 1 90 ? -4.296 -1.165 6.371 1.00 76.81 90 GLU A O 1
ATOM 721 N N . PRO A 1 91 ? -2.695 -1.307 4.771 1.00 83.88 91 PRO A N 1
ATOM 722 C CA . PRO A 1 91 ? -2.503 0.134 4.704 1.00 83.88 91 PRO A CA 1
ATOM 723 C C . PRO A 1 91 ? -3.829 0.826 4.371 1.00 83.88 91 PRO A C 1
ATOM 725 O O . PRO A 1 91 ? -4.609 0.358 3.540 1.00 83.88 91 PRO A O 1
ATOM 728 N N . GLY A 1 92 ? -4.096 1.931 5.060 1.00 82.75 92 GLY A N 1
ATOM 729 C CA . GLY A 1 92 ? -5.317 2.712 4.896 1.00 82.75 92 GLY A CA 1
ATOM 730 C C . GLY A 1 92 ? -5.370 3.414 3.546 1.00 82.75 92 GLY A C 1
ATOM 731 O O . GLY A 1 92 ? -6.435 3.464 2.936 1.00 82.75 92 GLY A O 1
ATOM 732 N N . ASP A 1 93 ? -4.224 3.913 3.081 1.00 86.75 93 ASP A N 1
ATOM 733 C CA . ASP A 1 93 ? -4.056 4.556 1.778 1.00 86.75 93 ASP A CA 1
ATOM 734 C C . ASP A 1 93 ? -2.984 3.842 0.936 1.00 86.75 93 ASP A C 1
ATOM 736 O O . ASP A 1 93 ? -1.807 4.211 0.909 1.00 86.75 93 ASP A O 1
ATOM 740 N N . VAL A 1 94 ? -3.405 2.776 0.246 1.00 91.38 94 VAL A N 1
ATOM 741 C CA . VAL A 1 94 ? -2.543 2.004 -0.667 1.00 91.38 94 VAL A CA 1
ATOM 742 C C . VAL A 1 94 ? -1.996 2.880 -1.793 1.00 91.38 94 VAL A C 1
ATOM 744 O O . VAL A 1 94 ? -0.837 2.726 -2.180 1.00 91.38 94 VAL A O 1
ATOM 747 N N . ARG A 1 95 ? -2.822 3.788 -2.324 1.00 91.75 95 ARG A N 1
ATOM 748 C CA . ARG A 1 95 ? -2.472 4.619 -3.474 1.00 91.75 95 ARG A CA 1
ATOM 749 C C . ARG A 1 95 ? -1.339 5.571 -3.130 1.00 91.75 95 ARG A C 1
ATOM 751 O O . ARG A 1 95 ? -0.345 5.609 -3.848 1.00 91.75 95 ARG A O 1
ATOM 758 N N . ARG A 1 96 ? -1.455 6.268 -2.000 1.00 93.12 96 ARG A N 1
ATOM 759 C CA . ARG A 1 96 ? -0.386 7.125 -1.489 1.00 93.12 96 ARG A CA 1
ATOM 760 C C . ARG A 1 96 ? 0.876 6.325 -1.179 1.00 93.12 96 ARG A C 1
ATOM 762 O O . ARG A 1 96 ? 1.958 6.755 -1.556 1.00 93.12 96 ARG A O 1
ATOM 769 N N . LEU A 1 97 ? 0.753 5.156 -0.544 1.00 94.38 97 LEU A N 1
ATOM 770 C CA . LEU A 1 97 ? 1.913 4.310 -0.242 1.00 94.38 97 LEU A CA 1
ATOM 771 C C . LEU A 1 97 ? 2.644 3.862 -1.518 1.00 94.38 97 LEU A C 1
ATOM 773 O O . LEU A 1 97 ? 3.867 3.783 -1.536 1.00 94.38 97 LEU A O 1
ATOM 777 N N . TRP A 1 98 ? 1.908 3.571 -2.590 1.00 95.50 98 TRP A N 1
ATOM 778 C CA . TRP A 1 98 ? 2.491 3.295 -3.898 1.00 95.50 98 TRP A CA 1
ATOM 779 C C . TRP A 1 98 ? 3.204 4.523 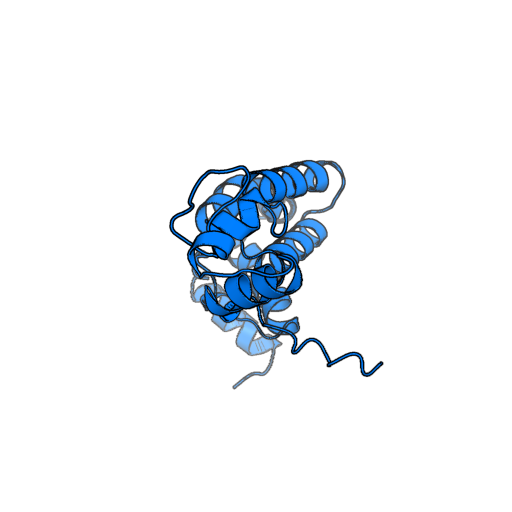-4.472 1.00 95.50 98 TRP A C 1
ATOM 781 O O . TRP A 1 98 ? 4.373 4.416 -4.833 1.00 95.50 98 TRP A O 1
ATOM 791 N N . ASP A 1 99 ? 2.523 5.670 -4.536 1.00 94.88 99 ASP A N 1
ATOM 792 C CA . ASP A 1 99 ? 3.057 6.893 -5.144 1.00 94.88 99 ASP A CA 1
ATOM 793 C C . ASP A 1 99 ? 4.324 7.384 -4.412 1.00 94.88 99 ASP A C 1
ATOM 795 O O . ASP A 1 99 ? 5.310 7.730 -5.061 1.00 94.88 99 ASP A O 1
ATOM 799 N N . ASP A 1 100 ? 4.337 7.330 -3.074 1.00 95.38 100 ASP A N 1
ATOM 800 C CA . ASP A 1 100 ? 5.467 7.759 -2.234 1.00 95.38 100 ASP A CA 1
ATOM 801 C C . ASP A 1 100 ? 6.714 6.863 -2.410 1.00 95.38 100 ASP A C 1
ATOM 803 O O . ASP A 1 100 ? 7.844 7.329 -2.248 1.00 95.38 100 ASP A O 1
ATOM 807 N N . HIS A 1 101 ? 6.533 5.578 -2.743 1.00 96.06 101 HIS A N 1
ATOM 808 C CA . HIS A 1 101 ? 7.619 4.581 -2.794 1.00 96.06 101 HIS A CA 1
ATOM 809 C C . HIS A 1 101 ? 7.959 4.082 -4.201 1.00 96.06 101 HIS A C 1
ATOM 811 O O . HIS A 1 101 ? 8.915 3.319 -4.369 1.00 96.06 101 HIS A O 1
ATOM 817 N N . TYR A 1 102 ? 7.215 4.511 -5.220 1.00 95.81 102 TYR A N 1
ATOM 818 C CA . TYR A 1 102 ? 7.346 4.031 -6.596 1.00 95.81 102 TYR A CA 1
ATOM 819 C C . TYR A 1 102 ? 8.770 4.156 -7.150 1.00 95.81 102 TYR A C 1
ATOM 821 O O . TYR A 1 102 ? 9.279 3.217 -7.770 1.00 95.81 102 TYR A O 1
ATOM 829 N N . ASP A 1 103 ? 9.442 5.277 -6.891 1.00 94.75 103 ASP A N 1
ATOM 830 C CA . ASP A 1 103 ? 10.804 5.518 -7.377 1.00 94.75 103 ASP A CA 1
ATOM 831 C C . ASP A 1 103 ? 11.786 4.471 -6.831 1.00 94.75 103 ASP A C 1
ATOM 833 O O . ASP A 1 103 ? 12.565 3.889 -7.586 1.00 94.75 103 ASP A O 1
ATOM 837 N N . SER A 1 104 ? 11.676 4.133 -5.542 1.00 95.50 104 SER A N 1
ATOM 838 C CA . SER A 1 104 ? 12.508 3.094 -4.916 1.00 95.50 104 SER A CA 1
ATOM 839 C C . SER A 1 104 ? 12.155 1.690 -5.423 1.00 95.50 104 SER A C 1
ATOM 841 O O . SER A 1 104 ? 13.024 0.840 -5.604 1.00 95.50 104 SER A O 1
ATOM 843 N N . LEU A 1 105 ? 10.870 1.426 -5.679 1.00 96.06 105 LEU A N 1
ATOM 844 C CA . LEU A 1 105 ? 10.387 0.132 -6.178 1.00 96.06 105 LEU A CA 1
ATOM 845 C C . LEU A 1 105 ? 10.779 -0.144 -7.635 1.00 96.06 105 LEU A C 1
ATOM 847 O O . LEU A 1 105 ? 10.747 -1.302 -8.063 1.00 96.06 105 LEU A O 1
ATOM 851 N N . SER A 1 106 ? 11.100 0.901 -8.395 1.00 95.50 106 SER A N 1
ATOM 852 C CA . SER A 1 106 ? 11.311 0.850 -9.844 1.00 95.50 106 SER A CA 1
ATOM 853 C C . SER A 1 106 ? 12.742 1.166 -10.288 1.00 95.50 106 SER A C 1
ATOM 855 O O . SER A 1 106 ? 13.029 1.092 -11.485 1.00 95.50 106 SER A O 1
ATOM 857 N N . GLU A 1 107 ? 13.642 1.479 -9.351 1.00 94.56 107 GLU A N 1
ATOM 858 C CA . GLU A 1 107 ? 15.019 1.927 -9.604 1.00 94.56 107 GLU A CA 1
ATOM 859 C C . GLU A 1 107 ? 15.787 1.020 -10.591 1.00 94.56 107 GLU A C 1
ATOM 861 O O . GLU A 1 107 ? 16.436 1.497 -11.529 1.00 94.56 107 GLU A O 1
ATOM 866 N N . ASP A 1 108 ? 15.660 -0.302 -10.445 1.00 94.12 108 ASP A N 1
ATOM 867 C CA . ASP A 1 108 ? 16.322 -1.294 -11.299 1.00 94.12 108 ASP A CA 1
ATOM 868 C C . ASP A 1 108 ? 15.860 -1.214 -12.761 1.00 94.12 108 ASP A C 1
ATOM 870 O O . ASP A 1 108 ? 16.677 -1.318 -13.685 1.00 94.12 108 ASP A O 1
ATOM 874 N N . TYR A 1 109 ? 14.566 -0.984 -12.978 1.00 93.00 109 TYR A N 1
ATOM 875 C CA . TYR A 1 109 ? 13.965 -0.852 -14.301 1.00 93.00 109 TYR A CA 1
ATOM 876 C C . TYR A 1 109 ? 14.133 0.543 -14.899 1.00 93.00 109 TYR A C 1
ATOM 878 O O . TYR A 1 109 ? 14.319 0.643 -16.114 1.00 93.00 109 TYR A O 1
ATOM 886 N N . MET A 1 110 ? 14.127 1.602 -14.085 1.00 91.69 110 MET A N 1
ATOM 887 C CA . MET A 1 110 ? 14.393 2.967 -14.554 1.00 91.69 110 MET A CA 1
ATOM 888 C C . MET A 1 110 ? 15.785 3.091 -15.186 1.00 91.69 110 MET A C 1
ATOM 890 O O . MET A 1 110 ? 15.952 3.808 -16.171 1.00 91.69 110 MET A O 1
ATOM 894 N N . SER A 1 111 ? 16.778 2.348 -14.680 1.00 85.81 111 SER A N 1
ATOM 895 C CA . SER A 1 111 ? 18.124 2.343 -15.272 1.00 85.81 111 SER A CA 1
ATOM 896 C C . SER A 1 111 ? 18.181 1.690 -16.664 1.00 85.81 111 SER A C 1
ATOM 898 O O . SER A 1 111 ? 19.047 2.022 -17.472 1.00 85.81 111 SER A O 1
ATOM 900 N N . GLN A 1 112 ? 17.255 0.769 -16.955 1.00 87.19 112 GLN A N 1
ATOM 901 C CA . GLN A 1 112 ? 17.249 -0.054 -18.170 1.00 87.19 112 GLN A CA 1
ATOM 902 C C . GLN A 1 112 ? 16.275 0.453 -19.239 1.00 87.19 112 GLN A C 1
ATOM 904 O O . GLN A 1 112 ? 16.458 0.177 -20.426 1.00 87.19 112 GLN A O 1
ATOM 909 N N . TYR A 1 113 ? 15.225 1.172 -18.839 1.00 89.31 113 TYR A N 1
ATOM 910 C CA . TYR A 1 113 ? 14.140 1.586 -19.720 1.00 89.31 113 TYR A CA 1
ATOM 911 C C . TYR A 1 113 ? 13.790 3.060 -19.512 1.00 89.31 113 TYR A C 1
ATOM 913 O O . TYR A 1 113 ? 13.543 3.506 -18.400 1.00 89.31 113 TYR A O 1
ATOM 921 N N . HIS A 1 114 ? 13.658 3.809 -20.608 1.00 85.44 114 HIS A N 1
ATOM 922 C CA . HIS A 1 114 ? 13.259 5.226 -20.571 1.00 85.44 114 HIS A CA 1
ATOM 923 C C . HIS A 1 114 ? 11.739 5.448 -20.638 1.00 85.44 114 HIS A C 1
ATOM 925 O O . HIS A 1 114 ? 11.267 6.579 -20.563 1.00 85.44 114 HIS A O 1
ATOM 931 N N . ASN A 1 115 ? 10.957 4.382 -20.831 1.00 90.44 115 ASN A N 1
ATOM 932 C CA . ASN A 1 115 ? 9.504 4.469 -20.921 1.00 90.44 115 ASN A CA 1
ATOM 933 C C . ASN A 1 115 ? 8.881 4.227 -19.541 1.00 90.44 115 ASN A C 1
ATOM 935 O O . ASN A 1 115 ? 8.854 3.091 -19.070 1.00 90.44 115 ASN A O 1
ATOM 939 N N . VAL A 1 116 ? 8.342 5.292 -18.941 1.00 88.88 116 VAL A N 1
ATOM 940 C CA . VAL A 1 116 ? 7.722 5.273 -17.606 1.00 88.88 116 VAL A CA 1
ATOM 941 C C . VAL A 1 116 ? 6.584 4.256 -17.515 1.00 88.88 116 VAL A C 1
ATOM 943 O O . VAL A 1 116 ? 6.529 3.503 -16.549 1.00 88.88 116 VAL A O 1
ATOM 946 N N . GLN A 1 117 ? 5.730 4.159 -18.539 1.00 89.75 117 GLN A N 1
ATOM 947 C CA . GLN A 1 117 ? 4.625 3.196 -18.543 1.00 89.75 117 GLN A CA 1
ATOM 948 C C . GLN A 1 117 ? 5.138 1.754 -18.538 1.00 89.75 117 GLN A C 1
ATOM 950 O O . GLN A 1 117 ? 4.623 0.909 -17.813 1.00 89.75 117 GLN A O 1
ATOM 955 N N . ARG A 1 118 ? 6.190 1.470 -19.315 1.00 90.50 118 ARG A N 1
ATOM 956 C CA . ARG A 1 118 ? 6.811 0.139 -19.344 1.00 90.50 118 ARG A CA 1
ATOM 957 C C . ARG A 1 118 ? 7.425 -0.219 -17.993 1.00 90.50 118 ARG A C 1
ATOM 959 O O . ARG A 1 118 ? 7.283 -1.355 -17.560 1.00 90.50 118 ARG A O 1
ATOM 966 N N . VAL A 1 119 ? 8.113 0.727 -17.354 1.00 93.19 119 VAL A N 1
ATOM 967 C CA . VAL A 1 119 ? 8.687 0.533 -16.015 1.00 93.19 119 VAL A CA 1
ATOM 968 C C . VAL A 1 119 ? 7.579 0.233 -15.007 1.00 93.19 119 VAL A C 1
ATOM 970 O O . VAL A 1 119 ? 7.667 -0.762 -14.290 1.00 93.19 119 VAL A O 1
ATOM 973 N N . GLN A 1 120 ? 6.501 1.019 -15.027 1.00 93.62 120 GLN A N 1
ATOM 974 C CA . GLN A 1 120 ? 5.353 0.826 -14.147 1.00 93.62 120 GLN A CA 1
ATOM 975 C C . GLN A 1 120 ? 4.729 -0.560 -14.329 1.00 93.62 120 GLN A C 1
ATOM 977 O O . GLN A 1 120 ? 4.523 -1.279 -13.354 1.00 93.62 120 GLN A O 1
ATOM 982 N N . ASP A 1 121 ? 4.476 -0.961 -15.576 1.00 92.12 121 ASP A N 1
ATOM 983 C CA . ASP A 1 121 ? 3.868 -2.253 -15.885 1.00 92.12 121 ASP A CA 1
ATOM 984 C C . ASP A 1 121 ? 4.763 -3.430 -15.440 1.00 92.12 121 ASP A C 1
ATOM 986 O O . ASP A 1 121 ? 4.242 -4.453 -14.993 1.00 92.12 121 ASP A O 1
ATOM 990 N N . LEU A 1 122 ? 6.096 -3.300 -15.511 1.00 93.19 122 LEU A N 1
ATOM 991 C CA . LEU A 1 122 ? 7.041 -4.314 -15.016 1.00 93.19 122 LEU A CA 1
ATOM 992 C C . LEU A 1 122 ? 7.008 -4.434 -13.487 1.00 93.19 122 LEU A C 1
ATOM 994 O O . LEU A 1 122 ? 6.888 -5.541 -12.964 1.00 93.19 122 LEU A O 1
ATOM 998 N N . VAL A 1 123 ? 7.045 -3.309 -12.769 1.00 95.19 123 VAL A N 1
ATOM 999 C CA . VAL A 1 123 ? 6.949 -3.292 -11.298 1.00 95.19 123 VAL A CA 1
ATOM 1000 C C . VAL A 1 123 ? 5.621 -3.883 -10.830 1.00 95.19 123 VAL A C 1
ATOM 1002 O O . VAL A 1 123 ? 5.598 -4.732 -9.939 1.00 95.19 123 VAL A O 1
ATOM 1005 N N . LEU A 1 124 ? 4.515 -3.473 -11.455 1.00 94.56 124 LEU A N 1
ATOM 1006 C CA . LEU A 1 124 ? 3.186 -3.998 -11.148 1.00 94.56 124 LEU A CA 1
ATOM 1007 C C . LEU A 1 124 ? 3.070 -5.487 -11.478 1.00 94.56 124 LEU A C 1
ATOM 1009 O O . LEU A 1 124 ? 2.405 -6.211 -10.745 1.00 94.56 124 LEU A O 1
ATOM 1013 N N . THR A 1 125 ? 3.732 -5.963 -12.536 1.00 93.25 125 THR A N 1
ATOM 1014 C CA . THR A 1 125 ? 3.786 -7.396 -12.864 1.00 93.25 125 THR A CA 1
ATOM 1015 C C . THR A 1 125 ? 4.481 -8.188 -11.758 1.00 93.25 125 THR A C 1
ATOM 1017 O O . THR A 1 125 ? 3.945 -9.202 -11.313 1.00 93.25 125 THR A O 1
ATOM 1020 N N . ASP A 1 126 ? 5.641 -7.726 -11.285 1.00 94.12 126 ASP A N 1
ATOM 1021 C CA . ASP A 1 126 ? 6.368 -8.375 -10.188 1.00 94.12 126 ASP A CA 1
ATOM 1022 C C . ASP A 1 126 ? 5.504 -8.448 -8.921 1.00 94.12 126 ASP A C 1
ATOM 1024 O O . ASP A 1 126 ? 5.379 -9.505 -8.299 1.00 94.12 126 ASP A O 1
ATOM 1028 N N . ILE A 1 127 ? 4.857 -7.335 -8.562 1.00 94.81 127 ILE A N 1
ATOM 1029 C CA . ILE A 1 127 ? 3.962 -7.268 -7.401 1.00 94.81 127 ILE A CA 1
ATOM 1030 C C . ILE A 1 127 ? 2.747 -8.177 -7.598 1.00 94.81 127 ILE A C 1
ATOM 1032 O O . ILE A 1 127 ? 2.403 -8.923 -6.687 1.00 94.81 127 ILE A O 1
ATOM 1036 N N . MET A 1 128 ? 2.132 -8.189 -8.781 1.00 93.06 128 MET A N 1
ATOM 1037 C CA . MET A 1 128 ? 1.002 -9.064 -9.102 1.00 93.06 128 MET A CA 1
ATOM 1038 C C . MET A 1 128 ? 1.368 -10.539 -8.907 1.00 93.06 128 MET A C 1
ATOM 1040 O O . MET A 1 128 ? 0.613 -11.267 -8.269 1.00 93.06 128 MET A O 1
ATOM 1044 N N . VAL A 1 129 ? 2.530 -10.984 -9.396 1.00 92.56 129 VAL A N 1
ATOM 1045 C CA . VAL A 1 129 ? 2.994 -12.371 -9.210 1.00 92.56 129 VAL A CA 1
ATOM 1046 C C . VAL A 1 129 ? 3.174 -12.697 -7.724 1.00 92.56 129 VAL A C 1
ATOM 1048 O O . VAL A 1 129 ? 2.782 -13.776 -7.270 1.00 92.56 129 VAL A O 1
ATOM 1051 N N . LEU A 1 130 ? 3.723 -11.762 -6.943 1.00 93.50 130 LEU A N 1
ATOM 1052 C CA . LEU A 1 130 ? 3.869 -11.918 -5.495 1.00 93.50 130 LEU A CA 1
ATOM 1053 C C . LEU A 1 130 ? 2.505 -12.023 -4.798 1.00 93.50 130 LEU A C 1
ATOM 1055 O O . LEU A 1 130 ? 2.303 -12.945 -4.009 1.00 93.50 130 LEU A O 1
ATOM 1059 N N . LEU A 1 131 ? 1.555 -11.144 -5.119 1.00 91.56 131 LEU A N 1
ATOM 1060 C CA . LEU A 1 131 ? 0.196 -11.173 -4.568 1.00 91.56 131 LEU A CA 1
ATOM 1061 C C . LEU A 1 131 ? -0.530 -12.478 -4.923 1.00 91.56 131 LEU A C 1
ATOM 1063 O O . LEU A 1 131 ? -1.091 -13.130 -4.040 1.00 91.56 131 LEU A O 1
ATOM 1067 N N . GLN A 1 132 ? -0.435 -12.919 -6.181 1.00 91.12 132 GLN A N 1
ATOM 1068 C CA . GLN A 1 132 ? -1.044 -14.165 -6.652 1.00 91.12 132 GLN A CA 1
ATOM 1069 C C . GLN A 1 132 ? -0.487 -15.383 -5.916 1.00 91.12 132 GLN A C 1
ATOM 1071 O O . GLN A 1 132 ? -1.248 -16.278 -5.546 1.00 91.12 132 GLN A O 1
ATOM 1076 N N . SER A 1 133 ? 0.819 -15.398 -5.621 1.00 89.69 133 SER A N 1
ATOM 1077 C CA . SER A 1 133 ? 1.436 -16.464 -4.818 1.00 89.69 133 SER A CA 1
ATOM 1078 C C . SER A 1 133 ? 0.872 -16.557 -3.392 1.00 89.69 133 SER A C 1
ATOM 1080 O O . SER A 1 133 ? 0.936 -17.615 -2.768 1.00 89.69 133 SER A O 1
ATOM 1082 N N . MET A 1 134 ? 0.272 -15.471 -2.899 1.00 88.06 134 MET A N 1
ATOM 1083 C CA . MET A 1 134 ? -0.375 -15.366 -1.591 1.00 88.06 134 MET A CA 1
ATOM 1084 C C . MET A 1 134 ? -1.914 -15.390 -1.681 1.00 88.06 134 MET A C 1
ATOM 1086 O O . MET A 1 134 ? -2.596 -15.183 -0.678 1.00 88.06 134 MET A O 1
ATOM 1090 N N . GLY A 1 135 ? -2.472 -15.685 -2.862 1.00 87.25 135 GLY A N 1
ATOM 1091 C CA . GLY A 1 135 ? -3.913 -15.833 -3.079 1.00 87.25 135 GLY A CA 1
ATOM 1092 C C . GLY A 1 135 ? -4.686 -14.517 -3.196 1.00 87.25 135 GLY A C 1
ATOM 1093 O O . GLY A 1 135 ? -5.886 -14.503 -2.920 1.00 87.25 135 GLY A O 1
ATOM 1094 N N . LYS A 1 136 ? -4.014 -13.425 -3.571 1.00 89.06 136 LYS A N 1
ATOM 1095 C CA . LYS A 1 136 ? -4.605 -12.101 -3.804 1.00 89.06 136 LYS A CA 1
ATOM 1096 C C . LYS A 1 136 ? -4.375 -11.635 -5.235 1.00 89.06 136 LYS A C 1
ATOM 1098 O O . LYS A 1 136 ? -3.407 -12.043 -5.871 1.00 89.06 136 LYS A O 1
ATOM 1103 N N . ASP A 1 137 ? -5.255 -10.776 -5.726 1.00 89.38 137 ASP A N 1
ATOM 1104 C CA . ASP A 1 137 ? -5.111 -10.151 -7.036 1.00 89.38 137 ASP A CA 1
ATOM 1105 C C . ASP A 1 137 ? -4.687 -8.682 -6.901 1.00 89.38 137 ASP A C 1
ATOM 1107 O O . ASP A 1 137 ? -4.928 -8.038 -5.881 1.00 89.38 137 ASP A O 1
ATOM 1111 N N . LEU A 1 138 ? -4.052 -8.132 -7.938 1.00 88.31 138 LEU A N 1
ATOM 1112 C CA . LEU A 1 138 ? -3.697 -6.713 -7.979 1.00 88.31 138 LEU A CA 1
ATOM 1113 C C . LEU A 1 138 ? -4.951 -5.828 -7.869 1.00 88.31 138 LEU A C 1
ATOM 1115 O O . LEU A 1 138 ? -4.901 -4.772 -7.248 1.00 88.31 138 LEU A O 1
ATOM 1119 N N . HIS A 1 139 ? -6.078 -6.287 -8.425 1.00 87.50 139 HIS A N 1
ATOM 1120 C CA . HIS A 1 139 ? -7.371 -5.604 -8.374 1.00 87.50 139 HIS A CA 1
ATOM 1121 C C . HIS A 1 139 ? -8.015 -5.574 -6.979 1.00 87.50 139 HIS A C 1
ATOM 1123 O O . HIS A 1 139 ? -8.977 -4.832 -6.783 1.00 87.50 139 HIS A O 1
ATOM 1129 N N . ASP A 1 140 ? -7.498 -6.342 -6.012 1.00 87.12 140 ASP A N 1
ATOM 1130 C CA . ASP A 1 140 ? -7.946 -6.269 -4.615 1.00 87.12 140 ASP A CA 1
ATOM 1131 C C . ASP A 1 140 ? -7.457 -4.989 -3.911 1.00 87.12 140 ASP A C 1
ATOM 1133 O O . ASP A 1 140 ? -7.902 -4.683 -2.804 1.00 87.12 140 ASP A O 1
ATOM 1137 N N . PHE A 1 141 ? -6.539 -4.246 -4.537 1.00 88.94 141 PHE A N 1
ATOM 1138 C CA . PHE A 1 141 ? -5.876 -3.078 -3.972 1.00 88.94 141 PHE A CA 1
ATOM 1139 C C . PHE A 1 141 ? -6.017 -1.861 -4.894 1.00 88.94 141 PHE A C 1
ATOM 1141 O O . PHE A 1 141 ? -6.112 -1.997 -6.113 1.00 88.94 141 PHE A O 1
ATOM 1148 N N . ASP A 1 142 ? -5.986 -0.655 -4.318 1.00 89.75 142 ASP A N 1
ATOM 1149 C CA . ASP A 1 142 ? -6.049 0.607 -5.071 1.00 89.75 142 ASP A CA 1
ATOM 1150 C C . ASP A 1 142 ? -4.696 0.948 -5.729 1.00 89.75 142 ASP A C 1
ATOM 1152 O O . ASP A 1 142 ? -3.996 1.895 -5.365 1.00 89.75 142 ASP A O 1
ATOM 1156 N N . LEU A 1 143 ? -4.285 0.102 -6.676 1.00 90.81 143 LEU A N 1
ATOM 1157 C CA . LEU A 1 143 ? -3.042 0.208 -7.438 1.00 90.81 143 LEU A CA 1
ATOM 1158 C C . LEU A 1 143 ? -3.319 0.580 -8.904 1.00 90.81 143 LEU A C 1
ATOM 1160 O O . LEU A 1 143 ? -4.398 0.299 -9.435 1.00 90.81 143 LEU A O 1
ATOM 1164 N N . PRO A 1 144 ? -2.351 1.203 -9.608 1.00 89.69 144 PRO A N 1
ATOM 1165 C CA . PRO A 1 144 ? -2.499 1.447 -11.036 1.00 89.69 144 PRO A CA 1
ATOM 1166 C C . PRO A 1 144 ? -2.696 0.140 -11.817 1.00 89.69 144 PRO A C 1
ATOM 1168 O O . PRO A 1 144 ? -2.162 -0.912 -11.470 1.00 89.69 144 PRO A O 1
ATOM 1171 N N . THR A 1 145 ? -3.453 0.212 -12.910 1.00 83.50 145 THR A N 1
ATOM 1172 C CA . THR A 1 145 ? -3.696 -0.947 -13.774 1.00 83.50 145 THR A CA 1
ATOM 1173 C C . THR A 1 145 ? -2.543 -1.150 -14.752 1.00 83.50 145 THR A C 1
ATOM 1175 O O . THR A 1 145 ? -2.028 -0.188 -15.321 1.00 83.50 145 THR A O 1
ATOM 1178 N N . ILE A 1 146 ? -2.179 -2.411 -14.989 1.00 84.12 146 ILE A N 1
ATOM 1179 C CA . ILE A 1 146 ? -1.202 -2.789 -16.014 1.00 84.12 146 ILE A CA 1
ATOM 1180 C C . ILE A 1 146 ? -1.811 -2.550 -17.399 1.00 84.12 146 ILE A C 1
ATOM 1182 O O . ILE A 1 146 ? -2.895 -3.054 -17.709 1.00 84.12 146 ILE A O 1
ATOM 1186 N N . THR A 1 147 ? -1.108 -1.822 -18.264 1.00 76.69 147 THR A N 1
ATOM 1187 C CA . THR A 1 147 ? -1.556 -1.626 -19.648 1.00 76.69 147 THR A CA 1
ATOM 1188 C C . THR A 1 147 ? -1.495 -2.942 -20.438 1.00 76.69 147 THR A C 1
ATOM 1190 O O . THR A 1 147 ? -0.506 -3.675 -20.397 1.00 76.69 147 THR A O 1
ATOM 1193 N N . ALA A 1 148 ? -2.533 -3.232 -21.234 1.00 58.50 148 ALA A N 1
ATOM 1194 C CA . ALA A 1 148 ? -2.740 -4.516 -21.932 1.00 58.50 148 ALA A CA 1
ATOM 1195 C C . ALA A 1 148 ? -1.599 -4.984 -22.873 1.00 58.50 148 ALA A C 1
ATOM 1197 O O . ALA A 1 148 ? -1.600 -6.132 -23.334 1.00 58.50 148 ALA A O 1
ATOM 1198 N N . SER A 1 149 ? -0.611 -4.129 -23.159 1.00 53.75 149 SER A N 1
ATOM 1199 C CA . SER A 1 149 ? 0.537 -4.475 -24.001 1.00 53.75 149 SER A CA 1
ATOM 1200 C C . SER A 1 149 ? 1.418 -5.577 -23.396 1.00 53.75 149 SER A C 1
ATOM 1202 O O . SER A 1 149 ? 1.994 -6.349 -24.160 1.00 53.75 149 SER A O 1
ATOM 1204 N N . ILE A 1 150 ? 1.523 -5.684 -22.064 1.00 55.56 150 ILE A N 1
ATOM 1205 C CA . ILE A 1 150 ? 2.379 -6.696 -21.408 1.00 55.56 150 ILE A CA 1
ATOM 1206 C C . ILE A 1 150 ? 1.609 -7.992 -21.117 1.00 55.56 150 ILE A C 1
ATOM 1208 O O . ILE A 1 150 ? 2.153 -9.090 -21.260 1.00 55.56 150 ILE A O 1
ATOM 1212 N N . THR A 1 151 ? 0.312 -7.901 -20.809 1.00 52.31 151 THR A N 1
ATOM 1213 C CA . THR A 1 151 ? -0.543 -9.062 -20.497 1.00 52.31 151 THR A CA 1
ATOM 1214 C C . THR A 1 151 ? -0.577 -10.082 -21.639 1.00 52.31 151 THR A C 1
ATOM 1216 O O . THR A 1 151 ? -0.630 -11.288 -21.401 1.00 52.31 151 THR A O 1
ATOM 1219 N N . SER A 1 152 ? -0.479 -9.611 -22.886 1.00 45.59 152 SER A N 1
ATOM 1220 C CA . SER A 1 152 ? -0.424 -10.465 -24.079 1.00 45.59 152 SER A CA 1
ATOM 1221 C C . SER A 1 152 ? 0.868 -11.293 -24.167 1.00 45.59 152 SER A C 1
ATOM 1223 O O . SER A 1 152 ? 0.844 -12.402 -24.693 1.00 45.59 152 SER A O 1
ATOM 1225 N N . GLN A 1 153 ? 1.987 -10.798 -23.620 1.00 49.59 153 GLN A N 1
ATOM 1226 C CA . GLN A 1 153 ? 3.259 -11.531 -23.585 1.00 49.59 153 GLN A CA 1
ATOM 1227 C C . GLN A 1 153 ? 3.333 -12.507 -22.401 1.00 49.59 153 GLN A C 1
ATOM 1229 O O . GLN A 1 153 ? 3.862 -13.604 -22.556 1.00 49.59 153 GLN A O 1
ATOM 1234 N N . LEU A 1 154 ? 2.757 -12.157 -21.245 1.00 50.88 154 LEU A N 1
ATOM 1235 C CA . LEU A 1 154 ? 2.757 -13.024 -20.058 1.00 50.88 154 LEU A CA 1
ATOM 1236 C C . LEU A 1 154 ? 1.814 -14.223 -20.185 1.00 50.88 154 LEU A C 1
ATOM 1238 O O . LEU A 1 154 ? 2.204 -15.319 -19.792 1.00 50.88 154 LEU A O 1
ATOM 1242 N N . LYS A 1 155 ? 0.634 -14.071 -20.809 1.00 50.88 155 LYS A N 1
ATOM 1243 C CA . LYS A 1 155 ? -0.273 -15.206 -21.088 1.00 50.88 155 LYS A CA 1
ATOM 1244 C C . LYS A 1 155 ? 0.403 -16.314 -21.903 1.00 50.88 155 LYS A C 1
ATOM 1246 O O . LYS A 1 155 ? 0.108 -17.490 -21.718 1.00 50.88 155 LYS A O 1
ATOM 1251 N N . HIS A 1 156 ? 1.357 -15.948 -22.759 1.00 44.03 156 HIS A N 1
ATOM 1252 C CA . HIS A 1 156 ? 2.117 -16.899 -23.568 1.00 44.03 156 HIS A CA 1
ATOM 1253 C C . HIS A 1 156 ? 3.232 -17.622 -22.783 1.00 44.03 156 HIS A C 1
ATOM 1255 O O . HIS A 1 156 ? 3.735 -18.645 -23.247 1.00 44.03 156 HIS A O 1
ATOM 1261 N N . ILE A 1 157 ? 3.616 -17.103 -21.610 1.00 47.97 157 ILE A N 1
ATOM 1262 C CA . ILE A 1 157 ? 4.673 -17.647 -20.742 1.00 47.97 157 ILE A CA 1
ATOM 1263 C C . ILE A 1 157 ? 4.072 -18.453 -19.579 1.00 47.97 157 ILE A C 1
ATOM 1265 O O . ILE A 1 157 ? 4.641 -19.468 -19.189 1.00 47.97 157 ILE A O 1
ATOM 1269 N N . THR A 1 158 ? 2.919 -18.044 -19.039 1.00 45.38 158 THR A N 1
ATOM 1270 C CA . THR A 1 158 ? 2.302 -18.681 -17.860 1.00 45.38 158 THR A CA 1
ATOM 1271 C C . THR A 1 158 ? 1.239 -19.733 -18.185 1.00 45.38 158 THR A C 1
ATOM 1273 O O . THR A 1 158 ? 0.791 -20.425 -17.276 1.00 45.38 158 THR A O 1
ATOM 1276 N N . GLY A 1 159 ? 0.853 -19.909 -19.455 1.00 38.75 159 GLY A N 1
ATOM 1277 C CA . GLY A 1 159 ? 0.006 -21.030 -19.889 1.00 38.75 159 GLY A CA 1
ATOM 1278 C C . GLY A 1 159 ? -1.396 -21.073 -19.267 1.00 38.75 159 GLY A C 1
ATOM 1279 O O . GLY A 1 159 ? -2.017 -22.133 -19.246 1.00 38.75 159 GLY A O 1
ATOM 1280 N N . LEU A 1 160 ? -1.897 -19.949 -18.754 1.00 41.66 160 LEU A N 1
ATOM 1281 C CA . LEU A 1 160 ? -3.257 -19.838 -18.235 1.00 41.66 160 LEU A CA 1
ATOM 1282 C C . LEU A 1 160 ? -4.186 -19.370 -19.364 1.00 41.66 160 LEU A C 1
ATOM 1284 O O . LEU A 1 160 ? -4.175 -18.194 -19.739 1.00 41.66 160 LEU A O 1
ATOM 1288 N N . ASN A 1 161 ? -4.937 -20.330 -19.914 1.00 37.59 161 ASN A N 1
ATOM 1289 C CA . ASN A 1 161 ? -6.119 -20.102 -20.753 1.00 37.59 161 ASN A CA 1
ATOM 1290 C C . ASN A 1 161 ? -7.323 -19.711 -19.896 1.0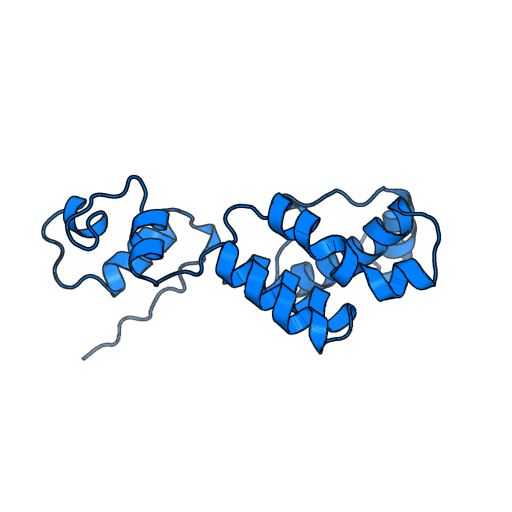0 37.59 161 ASN A C 1
ATOM 1292 O O . ASN A 1 161 ? -7.504 -20.347 -18.833 1.00 37.59 161 ASN A O 1
#

Organism: NCBI:txid347529

Radius of gyration: 19.26 Å; chains: 1; bounding box: 40×34×54 Å